Protein AF-A0A2Z4ILU8-F1 (afdb_monomer)

Radius of gyration: 15.34 Å; Cα contacts (8 Å, |Δi|>4): 99; chains: 1; bounding box: 44×33×40 Å

Secondary structure (DSSP, 8-state):
--HHHHHHHHHTT---HHHHHHHHHHHHHHHHH-HHHHHHHHH-S-HHHHHHHHHHHTTTSS------TTSHHHHHHHHHHHHHHHHHH-TT-HHHHHHHT-HHHHHHHHHHHHHHHTTS--

pLDDT: mean 91.91, std 12.81, range [37.94, 98.44]

Nearest PDB structures (foldseek):
  6fvq-assembly1_A  TM=2.871E-01  e=6.938E+00  endosymbiont of Tevnia jerichonana (vent Tica)

Organism: NCBI:txid1795355

Mean predicted aligned error: 4.8 Å

Sequence (122 aa):
MEIENIIYETTRGIHSVDDKLRIATIFIFCWKLNNKKFAELLYTANHTKFINNLNNEYSNYQVDFTIKLTDKNIKDCFYKTLEKIKHKYDKDGFYKALFEGDEFAVVIDQIVNYNIQTTGNL

Solvent-accessible surface area (backbone atoms only — not comparable to full-atom values): 7067 Å² total; per-residue (Å²): 132,56,73,65,56,47,41,53,66,39,36,63,86,54,85,54,64,66,64,43,48,22,56,47,48,46,55,51,48,26,62,71,71,37,69,68,54,30,16,44,71,72,66,51,92,51,59,70,60,49,38,53,52,51,38,60,76,43,57,94,45,103,64,73,47,78,69,64,66,85,42,64,69,57,32,52,26,51,52,50,30,49,52,56,46,41,68,68,77,34,73,86,38,54,40,58,35,42,57,73,61,35,67,66,39,48,51,52,53,48,58,68,55,49,72,68,65,72,75,80,77,130

Foldseek 3Di:
DDLVVLLCVLCVQPPDPVLSVLLVCQQVVQVVVALQSNLCCLDPPDNQVSQVVVCVVCVVDPDHNDHPCVDPSSVRSSVSSSVVCCVVPCVVVLSVCSNVVPPVSVVVRCVVCVVVVVVPPD

Structure (mmCIF, N/CA/C/O backbone):
data_AF-A0A2Z4ILU8-F1
#
_entry.id   AF-A0A2Z4ILU8-F1
#
loop_
_atom_site.group_PDB
_atom_site.id
_atom_site.type_symbol
_atom_site.label_atom_id
_atom_site.label_alt_id
_atom_site.label_comp_id
_atom_site.label_asym_id
_atom_site.label_entity_id
_atom_site.label_seq_id
_atom_site.pdbx_PDB_ins_code
_atom_site.Cartn_x
_atom_site.Cartn_y
_atom_site.Cartn_z
_atom_site.occupancy
_atom_site.B_iso_or_equiv
_atom_site.auth_seq_id
_atom_site.auth_comp_id
_atom_site.auth_asym_id
_atom_site.auth_atom_id
_atom_site.pdbx_PDB_model_num
ATOM 1 N N . MET A 1 1 ? -13.560 8.770 -8.789 1.00 71.50 1 MET A N 1
ATOM 2 C CA . MET A 1 1 ? -12.333 8.117 -9.295 1.00 71.50 1 MET A CA 1
ATOM 3 C C . MET A 1 1 ? -12.055 6.893 -8.462 1.00 71.50 1 MET A C 1
ATOM 5 O O . MET A 1 1 ? -11.615 7.059 -7.339 1.00 71.50 1 MET A O 1
ATOM 9 N N . GLU A 1 2 ? -12.355 5.715 -8.975 1.00 92.31 2 GLU A N 1
ATOM 10 C CA . GLU A 1 2 ? -12.116 4.452 -8.273 1.00 92.31 2 GLU A CA 1
ATOM 11 C C . GLU A 1 2 ? -10.617 4.215 -8.012 1.00 92.31 2 GLU A C 1
ATOM 13 O O . GLU A 1 2 ? -9.767 4.922 -8.569 1.00 92.31 2 GLU A O 1
ATOM 18 N N . ILE A 1 3 ? -10.278 3.268 -7.130 1.00 94.44 3 ILE A N 1
ATOM 19 C CA . ILE A 1 3 ? -8.872 2.987 -6.784 1.00 94.44 3 ILE A CA 1
ATOM 20 C C . ILE A 1 3 ? -8.110 2.494 -8.023 1.00 94.44 3 ILE A C 1
ATOM 22 O O . ILE A 1 3 ? -6.968 2.887 -8.248 1.00 94.44 3 ILE A O 1
ATOM 26 N N . GLU A 1 4 ? -8.789 1.741 -8.886 1.00 95.56 4 GLU A N 1
ATOM 27 C CA . GLU A 1 4 ? -8.300 1.209 -10.153 1.00 95.56 4 GLU A CA 1
ATOM 28 C C . GLU A 1 4 ? -7.903 2.338 -11.107 1.00 95.56 4 GLU A C 1
ATOM 30 O O . GLU A 1 4 ? -6.850 2.276 -11.740 1.00 95.56 4 GLU A O 1
ATOM 35 N N . ASN A 1 5 ? -8.693 3.415 -11.157 1.00 96.50 5 ASN A N 1
ATOM 36 C CA . ASN A 1 5 ? -8.377 4.580 -11.984 1.00 96.50 5 ASN A CA 1
ATOM 37 C C . ASN A 1 5 ? -7.131 5.307 -11.471 1.00 96.50 5 ASN A C 1
ATOM 39 O O . ASN A 1 5 ? -6.305 5.733 -12.276 1.00 96.50 5 ASN A O 1
ATOM 43 N N . ILE A 1 6 ? -6.962 5.415 -10.145 1.00 97.56 6 ILE A N 1
ATOM 44 C CA . ILE A 1 6 ? -5.733 5.978 -9.570 1.00 97.56 6 ILE A CA 1
ATOM 45 C C . ILE A 1 6 ? -4.537 5.142 -10.005 1.00 97.56 6 ILE A C 1
ATOM 47 O O . ILE A 1 6 ? -3.600 5.703 -10.566 1.00 97.56 6 ILE A O 1
ATOM 51 N N . ILE A 1 7 ? -4.597 3.826 -9.790 1.00 97.12 7 ILE A N 1
ATOM 52 C CA . ILE A 1 7 ? -3.525 2.884 -10.130 1.00 97.12 7 ILE A CA 1
ATOM 53 C C . ILE A 1 7 ? -3.177 2.977 -11.619 1.00 97.12 7 ILE A C 1
ATOM 55 O O . ILE A 1 7 ? -2.003 3.088 -11.976 1.00 97.12 7 ILE A O 1
ATOM 59 N N . TYR A 1 8 ? -4.178 2.967 -12.501 1.00 96.25 8 TYR A N 1
ATOM 60 C CA . TYR A 1 8 ? -3.968 3.066 -13.944 1.00 96.25 8 TYR A CA 1
ATOM 61 C C . TYR A 1 8 ? -3.228 4.357 -14.324 1.00 96.25 8 TYR A C 1
ATOM 63 O O . TYR A 1 8 ? -2.237 4.328 -15.058 1.00 96.25 8 TYR A O 1
ATOM 71 N N . GLU A 1 9 ? -3.667 5.498 -13.790 1.00 97.06 9 GLU A N 1
ATOM 72 C CA . GLU A 1 9 ? -3.038 6.788 -14.067 1.00 97.06 9 GLU A CA 1
ATOM 73 C C . GLU A 1 9 ? -1.602 6.872 -13.546 1.00 97.06 9 GLU A C 1
ATOM 75 O O . GLU A 1 9 ? -0.718 7.404 -14.224 1.00 97.06 9 GLU A O 1
ATOM 80 N N . THR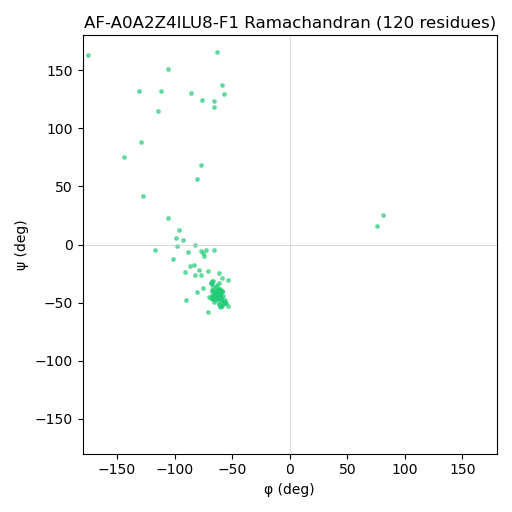 A 1 10 ? -1.358 6.402 -12.323 1.00 97.75 10 THR A N 1
ATOM 81 C CA . THR A 1 10 ? -0.062 6.555 -11.652 1.00 97.75 10 THR A CA 1
ATOM 82 C C . THR A 1 10 ? 0.981 5.563 -12.133 1.00 97.75 10 THR A C 1
ATOM 84 O O . THR A 1 10 ? 2.165 5.868 -12.039 1.00 97.75 10 THR A O 1
ATOM 87 N N . THR A 1 11 ? 0.567 4.434 -12.707 1.00 97.00 11 THR A N 1
ATOM 88 C CA . THR A 1 11 ? 1.470 3.406 -13.248 1.00 97.00 11 THR A CA 1
ATOM 89 C C . THR A 1 11 ? 1.682 3.508 -14.761 1.00 97.00 11 THR A C 1
ATOM 91 O O . THR A 1 11 ? 2.473 2.750 -15.325 1.00 97.00 11 THR A O 1
ATOM 94 N N . ARG A 1 12 ? 1.044 4.469 -15.448 1.00 94.94 12 ARG A N 1
ATOM 95 C CA . ARG A 1 12 ? 1.160 4.657 -16.910 1.00 94.94 12 ARG A CA 1
ATOM 96 C C . ARG A 1 12 ? 2.609 4.792 -17.403 1.00 94.94 12 ARG A C 1
ATOM 98 O O . ARG A 1 12 ? 2.893 4.376 -18.522 1.00 94.94 12 ARG A O 1
ATOM 105 N N . GLY A 1 13 ? 3.504 5.337 -16.575 1.00 92.06 13 GLY A N 1
ATOM 106 C CA . GLY A 1 13 ? 4.933 5.510 -16.876 1.00 92.06 13 GLY A CA 1
ATOM 107 C C . GLY A 1 13 ? 5.783 4.234 -16.798 1.00 92.06 13 GLY A C 1
ATOM 108 O O . GLY A 1 13 ? 6.951 4.257 -17.176 1.00 92.06 13 GLY A O 1
ATOM 109 N N . ILE A 1 14 ? 5.228 3.116 -16.331 1.00 96.19 14 ILE A N 1
ATOM 110 C CA . ILE A 1 14 ? 5.917 1.822 -16.303 1.00 96.19 14 ILE A CA 1
ATOM 111 C C . ILE A 1 14 ? 5.724 1.132 -17.662 1.00 96.19 14 ILE A C 1
ATOM 113 O O . ILE A 1 14 ? 4.606 1.035 -18.163 1.00 96.19 14 ILE A O 1
ATOM 117 N N . HIS A 1 15 ? 6.791 0.635 -18.288 1.00 92.75 15 HIS A N 1
ATOM 118 C CA . HIS A 1 15 ? 6.668 -0.093 -19.561 1.00 92.75 15 HIS A CA 1
ATOM 119 C C . HIS A 1 15 ? 6.247 -1.552 -19.364 1.00 92.75 15 HIS A C 1
ATOM 121 O O . HIS A 1 15 ? 5.400 -2.058 -20.095 1.00 92.75 15 HIS A O 1
ATOM 127 N N . SER A 1 16 ? 6.809 -2.198 -18.346 1.00 94.81 16 SER A N 1
ATOM 128 C CA . SER A 1 16 ? 6.518 -3.580 -17.974 1.00 94.81 16 SER A CA 1
ATOM 129 C C . SER A 1 16 ? 5.075 -3.739 -17.493 1.00 94.81 16 SER A C 1
ATOM 131 O O . SER A 1 16 ? 4.639 -3.068 -16.554 1.00 94.81 16 SER A O 1
ATOM 133 N N . VAL A 1 17 ? 4.327 -4.632 -18.142 1.00 94.38 17 VAL A N 1
ATOM 134 C CA . VAL A 1 17 ? 2.962 -4.984 -17.725 1.00 94.38 17 VAL A CA 1
ATOM 135 C C . VAL A 1 17 ? 2.992 -5.685 -16.370 1.00 94.38 17 VAL A C 1
ATOM 137 O O . VAL A 1 17 ? 2.191 -5.349 -15.504 1.00 94.38 17 VAL A O 1
ATOM 140 N N . ASP A 1 18 ? 3.959 -6.571 -16.142 1.00 93.75 18 ASP A N 1
ATOM 141 C CA . ASP A 1 18 ? 4.077 -7.313 -14.886 1.00 93.75 18 ASP A CA 1
ATOM 142 C C . ASP A 1 18 ? 4.293 -6.381 -13.693 1.00 93.75 18 ASP A C 1
ATOM 144 O O . ASP A 1 18 ? 3.654 -6.539 -12.655 1.00 93.75 18 ASP A O 1
ATOM 148 N N . ASP A 1 19 ? 5.144 -5.362 -13.842 1.00 95.19 19 ASP A N 1
ATOM 149 C CA . ASP A 1 19 ? 5.400 -4.405 -12.762 1.00 95.19 19 ASP A CA 1
ATOM 150 C C . ASP A 1 19 ? 4.161 -3.523 -12.486 1.00 95.19 19 ASP A C 1
ATOM 152 O O . ASP A 1 19 ? 3.880 -3.207 -11.328 1.00 95.19 19 ASP A O 1
ATOM 156 N N . LYS A 1 20 ? 3.355 -3.194 -13.512 1.00 95.56 20 LYS A N 1
ATOM 157 C CA . LYS A 1 20 ? 2.042 -2.541 -13.322 1.00 95.56 20 LYS A CA 1
ATOM 158 C C . LYS A 1 20 ? 1.072 -3.436 -12.563 1.00 95.56 20 LYS A C 1
ATOM 160 O O . LYS A 1 20 ? 0.432 -2.975 -11.619 1.00 95.56 20 LYS A O 1
ATOM 165 N N . LEU A 1 21 ? 0.965 -4.697 -12.980 1.00 94.88 21 LEU A N 1
ATOM 166 C CA . LEU A 1 21 ? 0.068 -5.671 -12.368 1.00 94.88 21 LEU A CA 1
ATOM 167 C C . LEU A 1 21 ? 0.444 -5.907 -10.908 1.00 94.88 21 LEU A C 1
ATOM 169 O O . LEU A 1 21 ? -0.439 -5.894 -10.067 1.00 94.88 21 LEU A O 1
ATOM 173 N N . ARG A 1 22 ? 1.732 -6.011 -10.570 1.00 95.31 22 ARG A N 1
ATOM 174 C CA . ARG A 1 22 ? 2.194 -6.163 -9.177 1.00 95.31 22 ARG A CA 1
ATOM 175 C C . ARG A 1 22 ? 1.785 -4.988 -8.288 1.00 95.31 22 ARG A C 1
ATOM 177 O O . ARG A 1 22 ? 1.284 -5.206 -7.186 1.00 95.31 22 ARG A O 1
ATOM 184 N N . ILE A 1 23 ? 1.933 -3.749 -8.775 1.00 96.94 23 ILE A N 1
ATOM 185 C CA . ILE A 1 23 ? 1.445 -2.561 -8.054 1.00 96.94 23 ILE A CA 1
ATOM 186 C C . ILE A 1 23 ? -0.082 -2.612 -7.915 1.00 96.94 23 ILE A C 1
ATOM 188 O O . ILE A 1 23 ? -0.603 -2.391 -6.826 1.00 96.94 23 ILE A O 1
ATOM 192 N N . ALA A 1 24 ? -0.815 -2.927 -8.982 1.00 96.56 24 ALA A N 1
ATOM 193 C CA . ALA A 1 24 ? -2.271 -3.020 -8.913 1.00 96.56 24 ALA A CA 1
ATOM 194 C C . ALA A 1 24 ? -2.732 -4.082 -7.904 1.00 96.56 24 ALA A C 1
ATOM 196 O O . ALA A 1 24 ? -3.573 -3.800 -7.050 1.00 96.56 24 ALA A O 1
ATOM 197 N N . THR A 1 25 ? -2.130 -5.270 -7.965 1.00 95.88 25 THR A N 1
ATOM 198 C CA . THR A 1 25 ? -2.428 -6.408 -7.100 1.00 95.88 25 THR A CA 1
ATOM 199 C C . THR A 1 25 ? -2.260 -6.037 -5.640 1.00 95.88 25 THR A C 1
ATOM 201 O O . THR A 1 25 ? -3.193 -6.263 -4.881 1.00 95.88 25 THR A O 1
ATOM 204 N N . ILE A 1 26 ? -1.143 -5.425 -5.225 1.00 97.19 26 ILE A N 1
ATOM 205 C CA . ILE A 1 26 ? -0.954 -5.120 -3.800 1.00 97.19 26 ILE A CA 1
ATOM 206 C C . ILE A 1 26 ? -1.982 -4.110 -3.277 1.00 97.19 26 ILE A C 1
ATOM 208 O O . ILE A 1 26 ? -2.559 -4.326 -2.213 1.00 97.19 26 ILE A O 1
ATOM 212 N N . PHE A 1 27 ? -2.269 -3.042 -4.030 1.00 97.69 27 PHE A N 1
ATOM 213 C CA . PHE A 1 27 ? -3.221 -2.020 -3.589 1.00 97.69 27 PHE A CA 1
ATOM 214 C C . PHE A 1 27 ? -4.643 -2.569 -3.525 1.00 97.69 27 PHE A C 1
ATOM 216 O O . PHE A 1 27 ? -5.327 -2.365 -2.525 1.00 97.69 27 PHE A O 1
ATOM 223 N N . ILE A 1 28 ? -5.078 -3.285 -4.564 1.00 96.19 28 ILE A N 1
ATOM 224 C CA . ILE A 1 28 ? -6.422 -3.868 -4.618 1.00 96.19 28 ILE A CA 1
ATOM 225 C C . ILE A 1 28 ? -6.562 -4.962 -3.561 1.00 96.19 28 ILE A C 1
ATOM 227 O O . ILE A 1 28 ? -7.562 -4.990 -2.850 1.00 96.19 28 ILE A O 1
ATOM 231 N N . PHE A 1 29 ? -5.561 -5.832 -3.417 1.00 95.56 29 PHE A N 1
ATOM 232 C CA . PHE A 1 29 ? -5.584 -6.913 -2.438 1.00 95.56 29 PHE A CA 1
ATOM 233 C C . PHE A 1 29 ? -5.704 -6.367 -1.019 1.00 95.56 29 PHE A C 1
ATOM 235 O O . PHE A 1 29 ? -6.643 -6.723 -0.314 1.00 95.56 29 PHE A O 1
ATOM 242 N N . CYS A 1 30 ? -4.821 -5.449 -0.612 1.00 96.44 30 CYS A N 1
ATOM 243 C CA . CYS A 1 30 ? -4.885 -4.862 0.724 1.00 96.44 30 CYS A CA 1
ATOM 244 C C . CYS A 1 30 ? -6.197 -4.100 0.952 1.00 96.44 30 CYS A C 1
ATOM 246 O O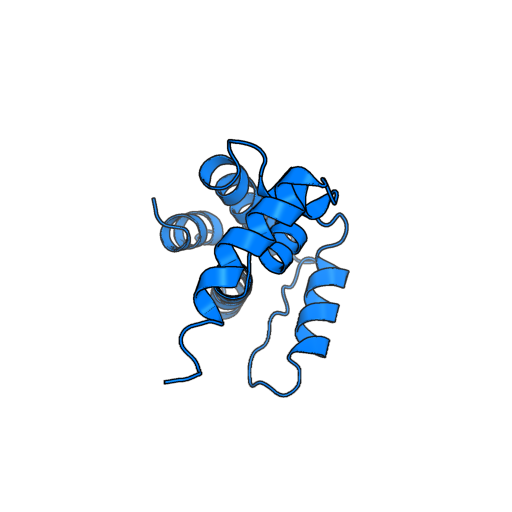 . CYS A 1 30 ? -6.782 -4.237 2.022 1.00 96.44 30 CYS A O 1
ATOM 248 N N . TRP A 1 31 ? -6.687 -3.363 -0.052 1.00 95.69 31 TRP A N 1
ATOM 249 C CA . TRP A 1 31 ? -7.960 -2.642 0.032 1.00 95.69 31 TRP A CA 1
ATOM 250 C C . TRP A 1 31 ? -9.167 -3.570 0.215 1.00 95.69 31 TRP A C 1
ATOM 252 O O . TRP A 1 31 ? -10.083 -3.246 0.965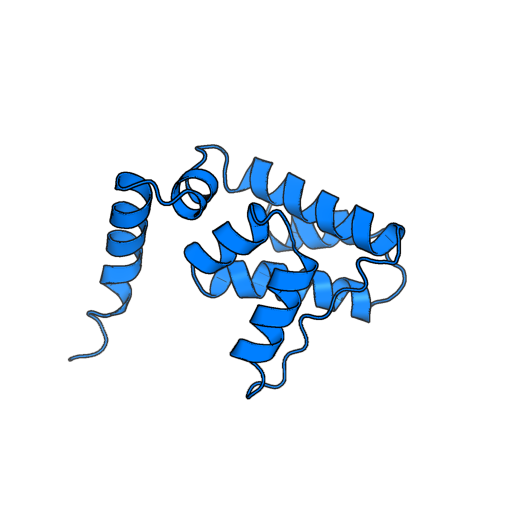 1.00 95.69 31 TRP A O 1
ATOM 262 N N . LYS A 1 32 ? -9.180 -4.727 -0.457 1.00 92.88 32 LYS A N 1
ATOM 263 C CA . LYS A 1 32 ? -10.274 -5.705 -0.363 1.00 92.88 32 LYS A CA 1
ATOM 264 C C . LYS A 1 32 ? -10.169 -6.627 0.846 1.00 92.88 32 LYS A C 1
ATOM 266 O O . LYS A 1 32 ? -11.191 -7.142 1.282 1.00 92.88 32 LYS A O 1
ATOM 271 N N . LEU A 1 33 ? -8.962 -6.859 1.357 1.00 91.00 33 LEU A N 1
ATOM 272 C CA . LEU A 1 33 ? -8.720 -7.821 2.425 1.00 91.00 33 LEU A CA 1
ATOM 273 C C . LEU A 1 33 ? -9.270 -7.335 3.771 1.00 91.00 33 LEU A C 1
ATOM 275 O O . LEU A 1 33 ? -10.064 -8.039 4.385 1.00 91.00 33 LEU A O 1
ATOM 279 N N . ASN A 1 34 ? -8.819 -6.171 4.247 1.00 92.44 34 ASN A N 1
ATOM 280 C CA . ASN A 1 34 ? -9.371 -5.474 5.414 1.00 92.44 34 ASN A CA 1
ATOM 281 C C . ASN A 1 34 ? -8.698 -4.105 5.607 1.00 92.44 34 ASN A C 1
ATOM 283 O O . ASN A 1 34 ? -7.592 -3.854 5.117 1.00 92.44 34 ASN A O 1
ATOM 287 N N . ASN A 1 35 ? -9.336 -3.243 6.403 1.00 95.00 35 ASN A N 1
ATOM 288 C CA . ASN A 1 35 ? -8.840 -1.892 6.662 1.00 95.00 35 ASN A CA 1
ATOM 289 C C . ASN A 1 35 ? -7.470 -1.876 7.346 1.00 95.00 35 ASN A C 1
ATOM 291 O O . ASN A 1 35 ? -6.680 -0.982 7.066 1.00 95.00 35 ASN A O 1
ATOM 295 N N . LYS A 1 36 ? -7.154 -2.856 8.206 1.00 95.12 36 LYS A N 1
ATOM 296 C CA . LYS A 1 36 ? -5.859 -2.911 8.908 1.00 95.12 36 LYS A CA 1
ATOM 297 C C . LYS A 1 36 ? -4.698 -3.126 7.941 1.00 95.12 36 LYS A C 1
ATOM 299 O O . LYS A 1 36 ? -3.706 -2.407 8.003 1.00 95.12 36 LYS A O 1
ATOM 304 N N . LYS A 1 37 ? -4.828 -4.076 7.013 1.00 95.88 37 LYS A N 1
ATOM 305 C CA . LYS A 1 37 ? -3.815 -4.349 5.983 1.00 95.88 37 LYS A CA 1
ATOM 306 C C . LYS A 1 37 ? -3.690 -3.193 5.004 1.00 95.88 37 LYS A C 1
ATOM 308 O O . LYS A 1 37 ? -2.583 -2.876 4.575 1.00 95.88 37 LYS A O 1
ATOM 313 N N . PHE A 1 38 ? -4.801 -2.539 4.679 1.00 97.69 38 PHE A N 1
ATOM 314 C CA . PHE A 1 38 ? -4.761 -1.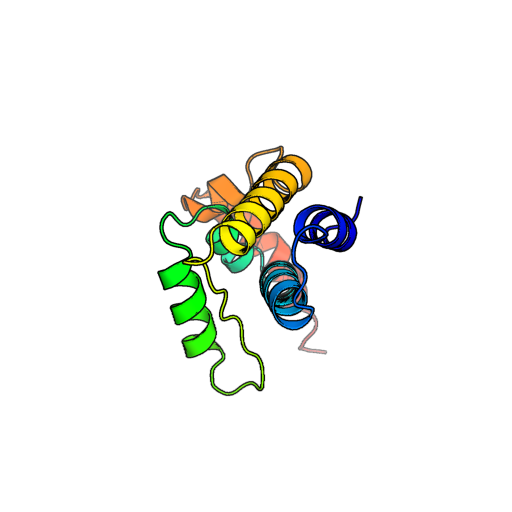337 3.859 1.00 97.69 38 PHE A CA 1
ATOM 315 C C . PHE A 1 38 ? -4.074 -0.169 4.578 1.00 97.69 38 PHE A C 1
ATOM 317 O O . PHE A 1 38 ? -3.185 0.450 4.004 1.00 97.69 38 PHE A O 1
ATOM 324 N N . ALA A 1 39 ? -4.395 0.078 5.849 1.00 97.94 39 ALA A N 1
ATOM 325 C CA . ALA A 1 39 ? -3.738 1.085 6.678 1.00 97.94 39 ALA A CA 1
ATOM 326 C C . ALA A 1 39 ? -2.221 0.844 6.787 1.00 97.94 39 ALA A C 1
ATOM 328 O O . ALA A 1 39 ? -1.432 1.769 6.594 1.00 97.94 39 ALA A O 1
ATOM 329 N N . GLU A 1 40 ? -1.807 -0.408 7.010 1.00 98.12 40 GLU A N 1
ATOM 330 C CA . GLU A 1 40 ? -0.395 -0.801 7.047 1.00 98.12 40 GLU A CA 1
ATOM 331 C C . GLU A 1 40 ? 0.317 -0.523 5.714 1.00 98.12 40 GLU A C 1
ATOM 333 O O . GLU A 1 40 ? 1.399 0.067 5.720 1.00 98.12 40 GLU A O 1
ATOM 338 N N . LEU A 1 41 ? -0.305 -0.860 4.574 1.00 98.31 41 LEU A N 1
ATOM 339 C CA . LEU A 1 41 ? 0.219 -0.524 3.246 1.00 98.31 41 LEU A CA 1
ATOM 340 C C . LEU A 1 41 ? 0.390 0.990 3.063 1.00 98.31 41 LEU A C 1
ATOM 342 O O . LEU A 1 41 ? 1.358 1.408 2.441 1.00 98.31 41 LEU A O 1
ATOM 346 N N . LEU A 1 42 ? -0.540 1.813 3.551 1.00 98.25 42 LEU A N 1
ATOM 347 C CA . LEU A 1 42 ? -0.482 3.263 3.345 1.00 98.25 42 LEU A CA 1
ATOM 348 C C . LEU A 1 42 ? 0.572 3.945 4.229 1.00 98.25 42 LEU A C 1
ATOM 350 O O . LEU A 1 42 ? 1.212 4.902 3.783 1.00 98.25 42 LEU A O 1
ATOM 354 N N . TYR A 1 43 ? 0.748 3.493 5.471 1.00 98.38 43 TYR A N 1
ATOM 355 C CA . TYR A 1 43 ? 1.482 4.254 6.489 1.00 98.38 43 TYR A CA 1
ATOM 356 C C . TYR A 1 43 ? 2.761 3.599 7.010 1.00 98.38 43 TYR A C 1
ATOM 358 O O . TYR A 1 43 ? 3.515 4.249 7.738 1.00 98.38 43 TYR A O 1
ATOM 366 N N . THR A 1 44 ? 3.082 2.368 6.603 1.00 98.00 44 THR A N 1
ATOM 367 C CA . THR A 1 44 ? 4.351 1.747 6.996 1.00 98.00 44 THR A CA 1
ATOM 368 C C . THR A 1 44 ? 5.563 2.562 6.537 1.00 98.00 44 THR A C 1
ATOM 370 O O . THR A 1 44 ? 5.666 3.013 5.395 1.00 98.00 44 THR A O 1
ATOM 373 N N . ALA A 1 45 ? 6.559 2.699 7.413 1.00 96.81 45 ALA A N 1
ATOM 374 C CA . ALA A 1 45 ? 7.833 3.311 7.044 1.00 96.81 45 ALA A CA 1
ATOM 375 C C . ALA A 1 45 ? 8.657 2.409 6.103 1.00 96.81 45 ALA A C 1
ATOM 377 O O . ALA A 1 45 ? 9.513 2.895 5.364 1.00 96.81 45 ALA A O 1
ATOM 378 N N . ASN A 1 46 ? 8.409 1.092 6.111 1.00 97.25 46 ASN A N 1
ATOM 379 C CA . ASN A 1 46 ? 9.196 0.117 5.359 1.00 97.25 46 ASN A CA 1
ATOM 380 C C . ASN A 1 46 ? 8.305 -0.801 4.513 1.00 97.25 46 ASN A C 1
ATOM 382 O O . ASN A 1 46 ? 7.937 -1.907 4.915 1.00 97.25 46 ASN A O 1
ATOM 386 N N . HIS A 1 47 ? 8.024 -0.341 3.296 1.00 97.88 47 HIS A N 1
ATOM 387 C CA . HIS A 1 47 ? 7.189 -1.054 2.333 1.00 97.88 47 HIS A CA 1
ATOM 388 C C . HIS A 1 47 ? 7.844 -2.341 1.822 1.00 97.88 47 HIS A C 1
ATOM 390 O O . HIS A 1 47 ? 7.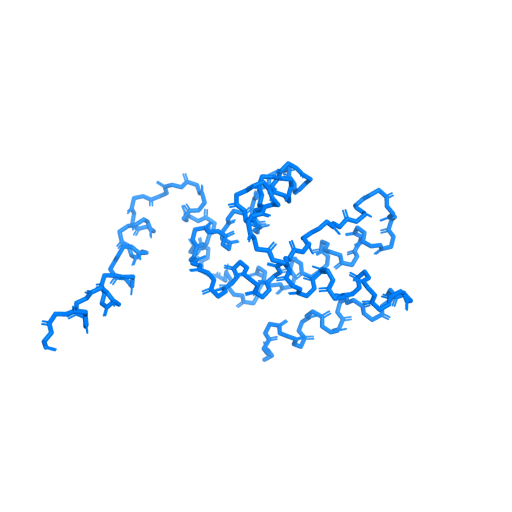147 -3.318 1.582 1.00 97.88 47 HIS A O 1
ATOM 396 N N . THR A 1 48 ? 9.176 -2.397 1.726 1.00 97.19 48 THR A N 1
ATOM 397 C CA . THR A 1 48 ? 9.888 -3.634 1.368 1.00 97.19 48 THR A CA 1
ATOM 398 C C . THR A 1 48 ? 9.632 -4.728 2.401 1.00 97.19 48 THR A C 1
ATOM 400 O O . THR A 1 48 ? 9.307 -5.858 2.044 1.00 97.19 48 THR A O 1
ATOM 403 N N . LYS A 1 49 ? 9.731 -4.392 3.695 1.00 97.69 49 LYS A N 1
ATOM 404 C CA . LYS A 1 49 ? 9.429 -5.334 4.780 1.00 97.69 49 LYS A CA 1
ATOM 405 C C . LYS A 1 49 ? 7.958 -5.749 4.760 1.00 97.69 49 LYS A C 1
ATOM 407 O O . LYS A 1 49 ? 7.679 -6.935 4.889 1.00 97.69 49 LYS A O 1
ATOM 412 N N . PHE A 1 50 ? 7.045 -4.799 4.565 1.00 97.75 50 PHE A N 1
ATOM 413 C CA . PHE A 1 50 ? 5.613 -5.080 4.439 1.00 97.75 50 PHE A CA 1
ATOM 414 C C . PHE A 1 50 ? 5.315 -6.073 3.306 1.00 97.75 50 PHE A C 1
ATOM 416 O O . PHE A 1 50 ? 4.676 -7.092 3.543 1.00 97.75 50 PHE A O 1
ATOM 423 N N . ILE A 1 51 ? 5.845 -5.827 2.104 1.00 97.25 51 ILE A N 1
ATOM 424 C CA . ILE A 1 51 ? 5.666 -6.698 0.932 1.00 97.25 51 ILE A CA 1
ATOM 425 C C . ILE A 1 51 ? 6.201 -8.107 1.206 1.00 97.25 51 ILE A C 1
ATOM 427 O O . ILE A 1 51 ? 5.527 -9.092 0.915 1.00 97.25 51 ILE A O 1
ATOM 431 N N . ASN A 1 52 ? 7.392 -8.213 1.801 1.00 96.81 52 ASN A N 1
ATOM 432 C CA . ASN A 1 52 ? 7.977 -9.509 2.144 1.00 96.81 52 ASN A CA 1
ATOM 433 C C . ASN A 1 52 ? 7.119 -10.267 3.165 1.00 96.81 52 ASN A C 1
ATOM 435 O O . ASN A 1 52 ? 6.889 -11.463 3.006 1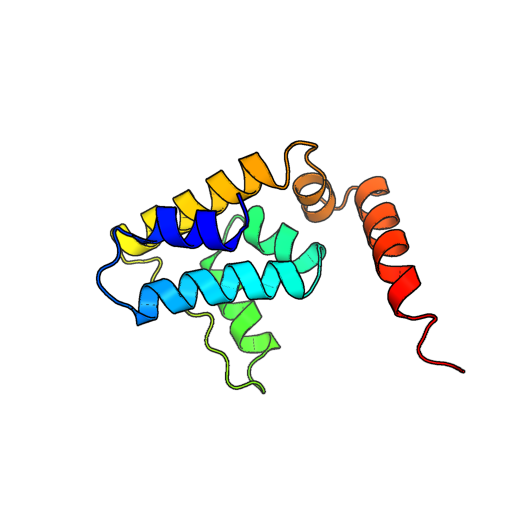.00 96.81 52 ASN A O 1
ATOM 439 N N . ASN A 1 53 ? 6.616 -9.575 4.190 1.00 96.94 53 ASN A N 1
ATOM 440 C CA . ASN A 1 53 ? 5.706 -10.168 5.165 1.00 96.94 53 ASN A CA 1
ATOM 441 C C . ASN A 1 53 ? 4.409 -10.646 4.502 1.00 96.94 53 ASN A C 1
ATOM 443 O O . ASN A 1 53 ? 3.958 -11.746 4.803 1.00 96.94 53 ASN A O 1
ATOM 447 N N . LEU A 1 54 ? 3.851 -9.859 3.578 1.00 95.88 54 LEU A N 1
ATOM 448 C CA . LEU A 1 54 ? 2.638 -10.210 2.844 1.00 95.88 54 LEU A CA 1
ATOM 449 C C . LEU A 1 54 ? 2.851 -11.460 1.975 1.00 95.88 54 LEU A C 1
ATOM 451 O O . LEU A 1 54 ? 2.058 -12.392 2.039 1.00 95.88 54 LEU A O 1
ATOM 455 N N . ASN A 1 55 ? 3.958 -11.534 1.231 1.00 95.62 55 ASN A N 1
ATOM 456 C CA . ASN A 1 55 ? 4.320 -12.735 0.468 1.00 95.62 55 ASN A CA 1
ATOM 457 C C . ASN A 1 55 ? 4.472 -13.973 1.366 1.00 95.62 55 ASN A C 1
ATOM 459 O O . ASN A 1 55 ? 4.040 -15.057 0.991 1.00 95.62 55 ASN A O 1
ATOM 463 N N . ASN A 1 56 ? 5.059 -13.825 2.557 1.00 96.06 56 ASN A N 1
ATOM 464 C CA . ASN A 1 56 ? 5.212 -14.938 3.495 1.00 96.06 56 ASN A CA 1
ATOM 465 C C . ASN A 1 56 ? 3.858 -15.399 4.059 1.00 96.06 56 ASN A C 1
ATOM 467 O O . ASN A 1 56 ? 3.578 -16.598 4.076 1.00 96.06 56 ASN A O 1
ATOM 471 N N . GLU A 1 57 ? 3.017 -14.454 4.488 1.00 95.50 57 GLU A N 1
ATOM 472 C CA . GLU A 1 57 ? 1.681 -14.713 5.044 1.00 95.50 57 GLU A CA 1
ATOM 473 C C . GLU A 1 57 ? 0.771 -15.422 4.033 1.00 95.50 57 GLU A C 1
ATOM 475 O O . GLU A 1 57 ? 0.044 -16.346 4.394 1.00 95.50 57 GLU A O 1
ATOM 480 N N . TYR A 1 58 ? 0.865 -15.046 2.756 1.00 93.88 58 TYR A N 1
ATOM 481 C CA . TYR A 1 58 ? 0.048 -15.599 1.674 1.00 93.88 58 TYR A CA 1
ATOM 482 C C . TYR A 1 58 ? 0.824 -16.555 0.754 1.00 93.88 58 TYR A C 1
ATOM 484 O O . TYR A 1 58 ? 0.403 -16.804 -0.372 1.00 93.88 58 TYR A O 1
ATOM 492 N N . SER A 1 59 ? 1.917 -17.149 1.238 1.00 93.44 59 SER A N 1
ATOM 493 C CA . SER A 1 59 ? 2.790 -18.044 0.455 1.00 93.44 59 SER A CA 1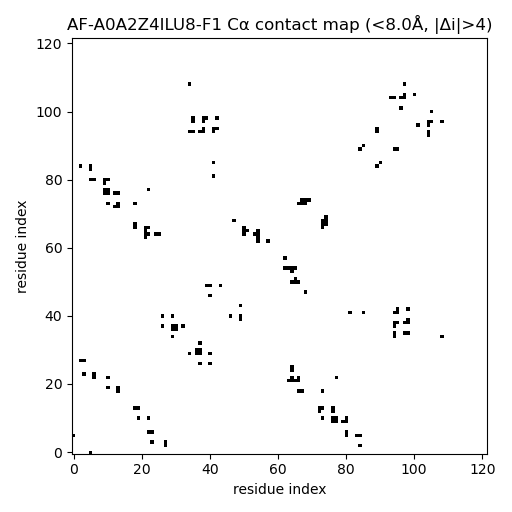
ATOM 494 C C . SER A 1 59 ? 2.100 -19.311 -0.065 1.00 93.44 59 SER A C 1
ATOM 496 O O . SER A 1 59 ? 2.510 -19.871 -1.079 1.00 93.44 59 SER A O 1
ATOM 498 N N . ASN A 1 60 ? 1.024 -19.745 0.597 1.00 94.81 60 ASN A N 1
ATOM 499 C CA . ASN A 1 60 ? 0.208 -20.883 0.165 1.00 94.81 60 ASN A CA 1
ATOM 500 C C . ASN A 1 60 ? -0.734 -20.549 -1.009 1.00 94.81 60 ASN A C 1
ATOM 502 O O . ASN A 1 60 ? -1.406 -21.441 -1.526 1.00 94.81 60 ASN A O 1
ATOM 506 N N . TYR A 1 61 ? -0.808 -19.282 -1.424 1.00 90.81 61 TYR A N 1
ATOM 507 C CA . TYR A 1 61 ? -1.630 -18.822 -2.539 1.00 90.81 61 TYR A CA 1
ATOM 508 C C . TYR A 1 61 ? -0.753 -18.507 -3.755 1.00 90.81 61 TYR A C 1
ATOM 510 O O . TYR A 1 61 ? 0.401 -18.107 -3.630 1.00 90.81 61 TYR A O 1
ATOM 518 N N . GLN A 1 62 ? -1.307 -18.651 -4.961 1.00 87.69 62 GLN A N 1
ATOM 519 C CA . GLN A 1 62 ? -0.606 -18.337 -6.213 1.00 87.69 62 GLN A CA 1
ATOM 520 C C . GLN A 1 62 ? -0.617 -16.827 -6.508 1.00 87.69 62 GLN A C 1
ATOM 522 O O . GLN A 1 62 ? -1.109 -16.388 -7.546 1.00 87.69 62 GLN A O 1
ATOM 527 N N . VAL A 1 63 ? -0.115 -16.018 -5.573 1.00 86.19 63 VAL A N 1
ATOM 528 C CA . VAL A 1 63 ? -0.045 -14.557 -5.704 1.00 86.19 63 VAL A CA 1
ATOM 529 C C . VAL A 1 63 ? 1.359 -14.074 -5.354 1.00 86.19 63 VAL A C 1
ATOM 531 O O . VAL A 1 63 ? 1.914 -14.463 -4.333 1.00 86.19 63 VAL A O 1
ATOM 534 N N . ASP A 1 64 ? 1.921 -13.211 -6.204 1.00 90.25 64 ASP A N 1
ATOM 535 C CA . ASP A 1 64 ? 3.216 -12.557 -5.991 1.00 90.25 64 ASP A CA 1
ATOM 536 C C . ASP A 1 64 ? 3.018 -11.043 -5.823 1.00 90.25 64 ASP A C 1
ATOM 538 O O . ASP A 1 64 ? 2.620 -10.345 -6.760 1.00 90.25 64 ASP A O 1
ATOM 542 N N . PHE A 1 65 ? 3.323 -10.531 -4.629 1.00 93.69 65 PHE A N 1
ATOM 543 C CA . PHE A 1 65 ? 3.244 -9.105 -4.295 1.00 93.69 65 PHE A CA 1
ATOM 544 C C . PHE A 1 65 ? 4.568 -8.358 -4.505 1.00 93.69 65 PHE A C 1
ATOM 546 O O . PHE A 1 65 ? 4.673 -7.177 -4.174 1.00 93.69 65 PHE A O 1
ATOM 553 N N . THR A 1 66 ? 5.607 -9.018 -5.021 1.00 94.56 66 THR A N 1
ATOM 554 C CA . THR A 1 66 ? 6.963 -8.462 -5.088 1.00 94.56 66 THR A CA 1
ATOM 555 C C . THR A 1 66 ? 7.045 -7.260 -6.024 1.00 94.56 66 THR A C 1
ATOM 557 O O . THR A 1 66 ? 6.884 -7.386 -7.239 1.00 94.56 66 THR A O 1
ATOM 560 N N . ILE A 1 67 ? 7.409 -6.099 -5.476 1.00 95.00 67 ILE A N 1
ATOM 561 C CA . ILE A 1 67 ? 7.638 -4.859 -6.228 1.00 95.00 67 ILE A CA 1
ATOM 562 C C . ILE A 1 67 ? 9.125 -4.506 -6.186 1.00 95.00 67 ILE A C 1
ATOM 564 O O . ILE A 1 67 ? 9.747 -4.474 -5.124 1.00 95.00 67 ILE A O 1
ATOM 568 N N . LYS A 1 68 ? 9.698 -4.184 -7.349 1.00 94.44 68 LYS A N 1
ATOM 569 C CA . LYS A 1 68 ? 11.105 -3.781 -7.494 1.00 94.44 68 LYS A CA 1
ATOM 570 C C . LYS A 1 68 ? 11.314 -2.328 -7.053 1.00 94.44 68 LYS A C 1
ATOM 572 O O . LYS A 1 68 ? 11.615 -1.463 -7.867 1.00 94.44 68 LYS A O 1
ATOM 577 N N . LEU A 1 69 ? 11.178 -2.047 -5.757 1.00 95.62 69 LEU A N 1
ATOM 578 C CA . LEU A 1 69 ? 11.345 -0.695 -5.194 1.00 95.62 69 LEU A CA 1
ATOM 579 C C . LEU A 1 69 ? 12.781 -0.136 -5.301 1.00 95.62 69 LEU A C 1
ATOM 581 O O . LEU A 1 69 ? 13.022 1.014 -4.938 1.00 95.62 69 LEU A O 1
ATOM 585 N N . THR A 1 70 ? 13.739 -0.932 -5.780 1.00 96.19 70 THR A N 1
ATOM 586 C CA . THR A 1 70 ? 15.088 -0.482 -6.154 1.00 96.19 70 THR A CA 1
ATOM 587 C C . THR A 1 70 ? 15.119 0.233 -7.506 1.00 96.19 70 THR A C 1
ATOM 589 O O . THR A 1 70 ? 15.985 1.080 -7.719 1.00 96.19 70 THR A O 1
ATOM 592 N N . ASP A 1 71 ? 14.177 -0.066 -8.406 1.00 97.00 71 ASP A N 1
ATOM 593 C CA . ASP A 1 71 ? 13.998 0.664 -9.658 1.00 97.00 71 ASP A CA 1
ATOM 594 C C . ASP A 1 71 ? 13.312 2.003 -9.372 1.00 97.00 71 ASP A C 1
ATOM 596 O O . ASP A 1 71 ? 12.227 2.056 -8.788 1.00 97.00 71 ASP A O 1
ATOM 600 N N . LYS A 1 72 ? 13.949 3.101 -9.791 1.00 96.81 72 LYS A N 1
ATOM 601 C CA . LYS A 1 72 ? 13.465 4.457 -9.519 1.00 96.81 72 LYS A CA 1
ATOM 602 C C . LYS A 1 72 ? 12.078 4.718 -10.114 1.00 96.81 72 LYS A C 1
ATOM 604 O O . LYS A 1 72 ? 11.239 5.292 -9.432 1.00 96.81 72 LYS A O 1
ATOM 609 N N . ASN A 1 73 ? 11.819 4.291 -11.349 1.00 96.88 73 ASN A N 1
ATOM 610 C CA . ASN A 1 73 ? 10.539 4.541 -12.014 1.00 96.88 73 ASN A CA 1
ATOM 611 C C . ASN A 1 73 ? 9.404 3.765 -11.331 1.00 96.88 73 ASN A C 1
ATOM 613 O O . ASN A 1 73 ? 8.340 4.322 -11.061 1.00 96.88 73 ASN A O 1
ATOM 617 N N . ILE A 1 74 ? 9.648 2.494 -10.997 1.00 97.56 74 ILE A N 1
ATOM 618 C CA . ILE A 1 74 ? 8.678 1.657 -10.276 1.00 97.56 74 ILE A CA 1
ATOM 619 C C . ILE A 1 74 ? 8.412 2.238 -8.886 1.00 97.56 74 ILE A C 1
ATOM 621 O O . ILE A 1 74 ? 7.254 2.382 -8.492 1.00 97.56 74 ILE A O 1
ATOM 625 N N . LYS A 1 75 ? 9.470 2.623 -8.164 1.00 97.88 75 LYS A N 1
ATOM 626 C CA . LYS A 1 75 ? 9.381 3.256 -6.847 1.00 97.88 75 LYS A CA 1
ATOM 627 C C . LYS A 1 75 ? 8.564 4.549 -6.892 1.00 97.88 75 LYS A C 1
ATOM 629 O O . LYS A 1 75 ? 7.637 4.709 -6.100 1.00 97.88 75 LYS A O 1
ATOM 634 N N . ASP A 1 76 ? 8.868 5.445 -7.827 1.00 98.06 76 ASP A N 1
ATOM 635 C CA . ASP A 1 76 ? 8.177 6.728 -7.970 1.00 98.06 76 ASP A CA 1
ATOM 636 C C . ASP A 1 76 ? 6.692 6.516 -8.307 1.00 98.06 76 ASP A C 1
ATOM 638 O O . ASP A 1 76 ? 5.818 7.141 -7.704 1.00 98.06 76 ASP A O 1
ATOM 642 N N . CYS A 1 77 ? 6.378 5.581 -9.211 1.00 98.12 77 CYS A N 1
ATOM 643 C CA . CYS A 1 77 ? 4.996 5.222 -9.536 1.00 98.12 77 CYS A CA 1
ATOM 644 C C . CYS A 1 77 ? 4.258 4.607 -8.337 1.00 98.12 77 CYS A C 1
ATOM 646 O O . CYS A 1 77 ? 3.104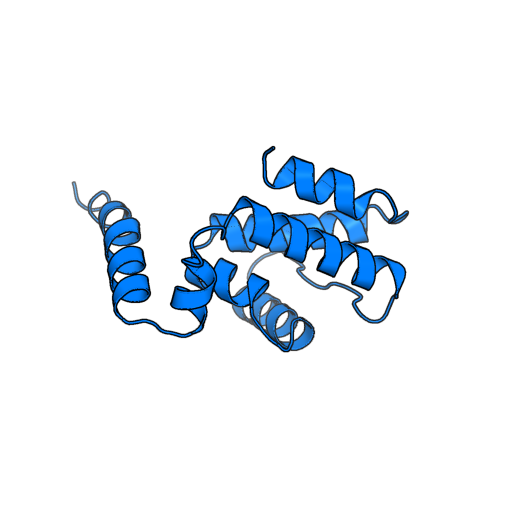 4.962 -8.085 1.00 98.12 77 CYS A O 1
ATOM 648 N N . PHE A 1 78 ? 4.906 3.724 -7.572 1.00 98.44 78 PHE A N 1
ATOM 649 C CA . PHE A 1 78 ? 4.337 3.123 -6.365 1.00 98.44 78 PHE A CA 1
ATOM 650 C C . PHE A 1 78 ? 3.963 4.194 -5.334 1.00 98.44 78 PHE A C 1
ATOM 652 O O . PHE A 1 78 ? 2.802 4.279 -4.933 1.00 98.44 78 PHE A O 1
ATOM 659 N N . TYR A 1 79 ? 4.898 5.077 -4.971 1.00 98.31 79 TYR A N 1
ATOM 660 C CA . TYR A 1 79 ? 4.624 6.127 -3.986 1.00 98.31 79 TYR A CA 1
ATOM 661 C C . TYR A 1 79 ? 3.645 7.183 -4.505 1.00 98.31 79 TYR A C 1
ATOM 663 O O . TYR A 1 79 ? 2.804 7.660 -3.751 1.00 98.31 79 TYR A O 1
ATOM 671 N N . LYS A 1 80 ? 3.655 7.497 -5.804 1.00 98.25 80 LYS A N 1
ATOM 672 C CA . LYS A 1 80 ? 2.632 8.366 -6.402 1.00 98.25 80 LYS A CA 1
ATOM 673 C C . LYS A 1 80 ? 1.228 7.758 -6.306 1.00 98.25 80 LYS A C 1
ATOM 675 O O . LYS A 1 80 ? 0.264 8.484 -6.066 1.00 98.25 80 LYS A O 1
ATOM 680 N N . THR A 1 81 ? 1.113 6.442 -6.502 1.00 98.19 81 THR A N 1
ATOM 681 C CA . THR A 1 81 ? -0.141 5.688 -6.318 1.00 98.19 81 THR A CA 1
ATOM 682 C C . THR A 1 81 ? -0.607 5.794 -4.872 1.00 98.19 81 THR A C 1
ATOM 684 O O . THR A 1 81 ? -1.736 6.210 -4.619 1.00 98.19 81 THR A O 1
ATOM 687 N N . LEU A 1 82 ? 0.299 5.508 -3.937 1.00 98.31 82 LEU A N 1
ATOM 688 C CA . LEU A 1 82 ? 0.064 5.555 -2.499 1.00 98.31 82 LEU A CA 1
ATOM 689 C C . LEU A 1 82 ? -0.447 6.925 -2.033 1.00 98.31 82 LEU A C 1
ATOM 691 O O . LEU A 1 82 ? -1.486 7.008 -1.383 1.00 98.31 82 LEU A O 1
ATOM 695 N N . GLU A 1 83 ? 0.227 8.006 -2.423 1.00 98.00 83 GLU A N 1
ATOM 696 C CA . GLU A 1 83 ? -0.141 9.365 -2.013 1.00 98.00 83 GLU A CA 1
ATOM 697 C C . GLU A 1 83 ? -1.483 9.816 -2.607 1.00 98.00 83 GLU A C 1
ATOM 699 O O . GLU A 1 83 ? -2.314 10.398 -1.905 1.00 98.00 83 GLU A O 1
ATOM 704 N N . LYS A 1 84 ? -1.769 9.487 -3.877 1.00 97.94 84 LYS A N 1
ATOM 705 C CA . LYS A 1 84 ? -3.096 9.757 -4.459 1.00 97.94 84 LYS A CA 1
ATOM 706 C C . LYS A 1 84 ? -4.204 8.968 -3.758 1.00 97.94 84 LYS A C 1
ATOM 708 O O . LYS A 1 84 ? -5.312 9.487 -3.612 1.00 97.94 84 LYS A O 1
ATOM 713 N N . ILE A 1 85 ? -3.923 7.730 -3.351 1.00 97.81 85 ILE A N 1
ATOM 714 C CA . ILE A 1 85 ? -4.872 6.896 -2.613 1.00 97.81 85 ILE A CA 1
ATOM 715 C C . ILE A 1 85 ? -5.146 7.502 -1.240 1.00 97.81 85 ILE A C 1
ATOM 717 O O . ILE A 1 85 ? -6.315 7.726 -0.944 1.00 97.81 85 ILE A O 1
ATOM 721 N N . LYS A 1 86 ? -4.120 7.870 -0.460 1.00 97.69 86 LYS A N 1
ATOM 722 C CA . LYS A 1 86 ? -4.299 8.573 0.826 1.00 97.69 86 LYS A CA 1
ATOM 723 C C . LYS A 1 86 ? -5.153 9.825 0.675 1.00 97.69 86 LYS A C 1
ATOM 725 O O . LYS A 1 86 ? -6.181 9.958 1.327 1.00 97.69 86 LYS A O 1
ATOM 730 N N . HIS A 1 87 ? -4.793 10.704 -0.261 1.00 96.50 87 HIS A N 1
ATOM 731 C CA . HIS A 1 87 ? -5.519 11.955 -0.484 1.00 96.50 87 HIS A CA 1
ATOM 732 C C . HIS A 1 87 ? -7.001 11.739 -0.836 1.00 96.50 87 HIS A C 1
ATOM 734 O O . HIS A 1 87 ? -7.843 12.605 -0.594 1.00 96.50 87 HIS A O 1
ATOM 740 N N . LYS A 1 88 ? -7.348 10.608 -1.456 1.00 96.25 88 LYS A N 1
ATOM 741 C CA . LYS A 1 88 ? -8.732 10.309 -1.819 1.00 96.25 88 LYS A CA 1
ATOM 742 C C . LYS A 1 88 ? -9.483 9.557 -0.717 1.00 96.25 88 LYS A C 1
ATOM 744 O O . LYS A 1 88 ? -10.632 9.911 -0.460 1.00 96.25 88 LYS A O 1
ATOM 749 N N . TYR A 1 89 ? -8.877 8.509 -0.169 1.00 95.31 89 TYR A N 1
ATOM 750 C CA . TYR A 1 89 ? -9.529 7.504 0.672 1.00 95.31 89 TYR A CA 1
ATOM 751 C C . TYR A 1 89 ? -9.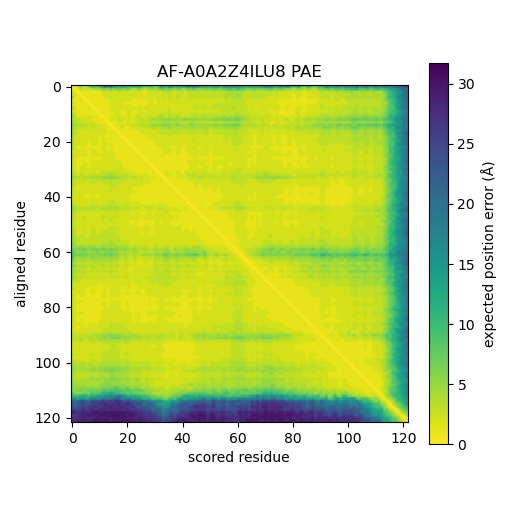282 7.692 2.165 1.00 95.31 89 TYR A C 1
ATOM 753 O O . TYR A 1 89 ? -9.980 7.063 2.944 1.00 95.31 89 TYR A O 1
ATOM 761 N N . ASP A 1 90 ? -8.342 8.549 2.557 1.00 96.19 90 ASP A N 1
ATOM 762 C CA . ASP A 1 90 ? -8.007 8.800 3.958 1.00 96.19 90 ASP A CA 1
ATOM 763 C C . ASP A 1 90 ? -8.033 10.296 4.296 1.00 96.19 90 ASP A C 1
ATOM 765 O O . ASP A 1 90 ? -7.143 10.842 4.944 1.00 96.19 90 ASP A O 1
ATOM 769 N N . LYS A 1 91 ? -9.044 11.003 3.778 1.00 93.12 91 LYS A N 1
ATOM 770 C CA . LYS A 1 91 ? -9.182 12.458 3.964 1.00 93.12 91 LYS A CA 1
ATOM 771 C C . LYS A 1 91 ? -9.459 12.856 5.410 1.00 93.12 91 LYS A C 1
ATOM 773 O O . LYS A 1 91 ? -9.091 13.954 5.811 1.00 93.12 91 LYS A O 1
ATOM 778 N N . ASP A 1 92 ? -10.150 11.996 6.143 1.00 94.00 92 ASP A N 1
ATOM 779 C CA . ASP A 1 92 ? -10.475 12.145 7.561 1.00 94.00 92 ASP A CA 1
ATOM 780 C C . ASP A 1 92 ? -9.386 11.569 8.480 1.00 94.00 92 ASP A C 1
ATOM 782 O O . ASP A 1 92 ? -9.440 11.774 9.689 1.00 94.00 92 ASP A O 1
ATOM 786 N N . GLY A 1 93 ? -8.377 10.897 7.914 1.00 96.38 93 GLY A N 1
ATOM 787 C CA . GLY A 1 93 ? -7.278 10.288 8.655 1.00 96.38 93 GLY A CA 1
ATOM 788 C C . GLY A 1 93 ? -7.652 8.988 9.366 1.00 96.38 93 GLY A C 1
ATOM 789 O O . GLY A 1 93 ? -6.904 8.560 10.244 1.00 96.38 93 GLY A O 1
ATOM 790 N N . PHE A 1 94 ? -8.777 8.356 9.016 1.00 96.94 94 PHE A N 1
ATOM 791 C CA . PHE A 1 94 ? -9.201 7.086 9.601 1.00 96.94 94 PHE A CA 1
ATOM 792 C C . PHE A 1 94 ? -8.138 5.981 9.488 1.00 96.94 94 PHE A C 1
ATOM 794 O O . PHE A 1 94 ? -7.792 5.358 10.490 1.00 96.94 94 PHE A O 1
ATOM 801 N N . TYR A 1 95 ? -7.582 5.734 8.299 1.00 97.88 95 TYR A N 1
ATOM 802 C CA . TYR A 1 95 ? -6.564 4.697 8.103 1.00 97.88 95 TYR A CA 1
ATOM 803 C C . TYR A 1 95 ? -5.259 5.049 8.808 1.00 97.88 95 TYR A C 1
ATOM 805 O O . TYR A 1 95 ? -4.581 4.154 9.312 1.00 97.88 95 TYR A O 1
ATOM 813 N N . LYS A 1 96 ? -4.911 6.337 8.879 1.00 98.25 96 LYS A N 1
ATOM 814 C CA . LYS A 1 96 ? -3.772 6.788 9.677 1.00 98.25 96 LYS A CA 1
ATOM 815 C C . LYS A 1 96 ? -3.971 6.468 11.160 1.00 98.25 96 LYS A C 1
ATOM 817 O O . LYS A 1 96 ? -3.109 5.833 11.758 1.00 98.25 96 LYS A O 1
ATOM 822 N N . ALA A 1 97 ? -5.114 6.852 11.724 1.00 98.19 97 ALA A N 1
ATOM 823 C CA . ALA A 1 97 ? -5.457 6.591 13.119 1.00 98.19 97 ALA A CA 1
ATOM 824 C C . ALA A 1 97 ? -5.505 5.082 13.412 1.00 98.19 97 ALA A C 1
ATOM 826 O O . ALA A 1 97 ? -4.968 4.619 14.417 1.00 98.19 97 ALA A O 1
ATOM 827 N N . LEU A 1 98 ? -6.057 4.291 12.486 1.00 97.62 98 LEU A N 1
ATOM 828 C CA . LEU A 1 98 ? -6.088 2.833 12.589 1.00 97.62 98 LEU A CA 1
ATOM 829 C C . LEU A 1 98 ? -4.680 2.218 12.577 1.00 97.62 98 LEU A C 1
ATOM 831 O O . LEU A 1 98 ? -4.418 1.287 13.336 1.00 97.62 98 LEU A O 1
ATOM 835 N N . PHE A 1 99 ? -3.772 2.731 11.742 1.00 98.00 99 PHE A N 1
ATOM 836 C CA . PHE A 1 99 ? -2.371 2.302 11.720 1.00 98.00 99 PHE A CA 1
ATOM 837 C C . PHE A 1 99 ? -1.632 2.659 13.017 1.00 98.00 99 PHE A C 1
ATOM 839 O O . PHE A 1 99 ? -0.842 1.860 13.516 1.00 98.00 99 PHE A O 1
ATOM 846 N N . GLU A 1 100 ? -1.898 3.845 13.567 1.00 97.69 100 GLU A N 1
ATOM 847 C CA . GLU A 1 100 ? -1.303 4.337 14.816 1.00 97.69 100 GLU A CA 1
ATOM 848 C C . GLU A 1 100 ? -1.892 3.659 16.068 1.00 97.69 100 GLU A C 1
ATOM 850 O O . GLU A 1 100 ? -1.331 3.790 17.155 1.00 97.69 100 GLU A O 1
ATOM 855 N N . GLY A 1 101 ? -2.970 2.884 15.913 1.00 96.75 101 GLY A N 1
ATOM 856 C CA . GLY A 1 101 ? -3.611 2.146 16.999 1.00 96.75 101 GLY A CA 1
ATOM 857 C C . GLY A 1 101 ? -4.546 2.998 17.856 1.00 96.75 101 GLY A C 1
ATOM 858 O O . GLY A 1 101 ? -4.763 2.661 19.017 1.00 96.75 101 GLY A O 1
ATOM 859 N N . ASP A 1 102 ? -5.093 4.083 17.302 1.00 98.00 102 ASP A N 1
ATOM 860 C CA . ASP A 1 102 ? -6.093 4.909 17.977 1.00 98.00 102 ASP A CA 1
ATOM 861 C C . ASP A 1 102 ? -7.312 4.070 18.391 1.00 98.00 102 ASP A C 1
ATOM 863 O O . ASP A 1 102 ? -7.885 3.325 17.589 1.00 98.00 102 ASP A O 1
ATOM 867 N N . GLU A 1 103 ? -7.714 4.191 19.656 1.00 96.00 103 GLU A N 1
ATOM 868 C CA . GLU A 1 103 ? -8.757 3.348 20.243 1.00 96.00 103 GLU A CA 1
ATOM 869 C C . GLU A 1 103 ? -10.106 3.510 19.530 1.00 96.00 103 GLU A C 1
ATOM 871 O O . GLU A 1 103 ? -10.805 2.519 19.304 1.00 96.00 103 GLU A O 1
ATOM 876 N N . PHE A 1 104 ? -10.461 4.729 19.109 1.00 94.62 104 PHE A N 1
ATOM 877 C CA . PHE A 1 104 ? -11.711 4.972 18.391 1.00 94.62 104 PHE A CA 1
ATOM 878 C C . PHE A 1 104 ? -11.665 4.370 16.992 1.00 94.62 104 PHE A C 1
ATOM 880 O O . PHE A 1 104 ? -12.614 3.694 16.589 1.00 94.62 104 PHE A O 1
ATOM 887 N N . ALA A 1 105 ? -10.564 4.559 16.263 1.00 96.12 105 ALA A N 1
ATOM 888 C CA . ALA A 1 105 ? -10.394 3.968 14.938 1.00 96.12 105 ALA A CA 1
ATOM 889 C C . ALA A 1 105 ? -10.455 2.431 14.989 1.00 96.12 105 ALA A C 1
ATOM 891 O O . ALA A 1 105 ? -11.115 1.808 14.155 1.00 96.12 105 ALA A O 1
ATOM 892 N N . VAL A 1 106 ? -9.833 1.819 16.004 1.00 95.06 106 VAL A N 1
ATOM 893 C CA . VAL A 1 106 ? -9.875 0.367 16.229 1.00 95.06 106 VAL A CA 1
ATOM 894 C C . VAL A 1 106 ? -11.297 -0.117 16.519 1.00 95.06 106 VAL A C 1
ATOM 896 O O . VAL A 1 106 ? -11.718 -1.123 15.945 1.00 95.06 106 VAL A O 1
ATOM 899 N N . VAL A 1 107 ? -12.056 0.583 17.368 1.00 94.62 107 VAL A N 1
ATOM 900 C CA . VAL A 1 107 ? -13.456 0.229 17.668 1.00 94.62 107 VAL A CA 1
ATOM 901 C C . VAL A 1 107 ? -14.343 0.367 16.428 1.00 94.62 107 VAL A C 1
ATOM 903 O O . VAL A 1 107 ? -15.148 -0.521 16.150 1.00 94.62 107 VAL A O 1
ATOM 906 N N . ILE A 1 108 ? -14.180 1.434 15.641 1.00 91.94 108 ILE A N 1
ATOM 907 C CA . ILE A 1 108 ? -14.920 1.622 14.383 1.00 91.94 108 ILE A CA 1
ATOM 908 C C . ILE A 1 108 ? -14.630 0.471 13.414 1.00 91.94 108 ILE A C 1
ATOM 910 O O . ILE A 1 108 ? -15.566 -0.120 12.875 1.00 91.94 108 ILE A O 1
ATOM 914 N N . ASP A 1 109 ? -13.357 0.112 13.224 1.00 92.75 109 ASP A N 1
ATOM 915 C CA . ASP A 1 109 ? -12.966 -1.009 12.364 1.00 92.75 109 ASP A CA 1
ATOM 916 C C . ASP A 1 109 ? -13.592 -2.332 12.830 1.00 92.75 109 ASP A C 1
ATOM 918 O O . ASP A 1 109 ? -14.095 -3.110 12.017 1.00 92.75 109 ASP A O 1
ATOM 922 N N . GLN A 1 110 ? -13.628 -2.575 14.142 1.00 90.25 110 GLN A N 1
ATOM 923 C CA . GLN A 1 110 ? -14.300 -3.745 14.701 1.00 90.25 110 GLN A CA 1
ATOM 924 C C . GLN A 1 110 ? -15.795 -3.744 14.380 1.00 90.25 110 GLN A C 1
ATOM 926 O O . GLN A 1 110 ? -16.293 -4.762 13.918 1.00 90.25 110 GLN A O 1
ATOM 931 N N . ILE A 1 111 ? -16.502 -2.624 14.566 1.00 88.38 111 ILE A N 1
ATOM 932 C CA . ILE A 1 111 ? -17.947 -2.517 14.295 1.00 88.38 111 ILE A CA 1
ATOM 933 C C . ILE A 1 111 ? -18.254 -2.746 12.811 1.00 88.38 111 ILE A C 1
ATOM 935 O O . ILE A 1 111 ? -19.170 -3.498 12.477 1.00 88.38 111 ILE A O 1
ATOM 939 N N . VAL A 1 112 ? -17.482 -2.125 11.914 1.00 84.50 112 VAL A N 1
ATOM 940 C CA . VAL A 1 112 ? -17.662 -2.277 10.462 1.00 84.50 112 VAL A CA 1
ATOM 941 C C . VAL A 1 112 ? -17.475 -3.736 10.041 1.00 84.50 112 VAL A C 1
ATOM 943 O O . VAL A 1 112 ? -18.265 -4.254 9.252 1.00 84.50 112 VAL A O 1
ATOM 946 N N . ASN A 1 113 ? -16.482 -4.424 10.610 1.00 79.25 113 ASN A N 1
ATOM 947 C CA . ASN A 1 113 ? -16.209 -5.829 10.303 1.00 79.25 113 ASN A CA 1
ATOM 948 C C . ASN A 1 113 ? -17.092 -6.822 11.095 1.00 79.25 113 ASN A C 1
ATOM 950 O O . ASN A 1 113 ? -17.227 -7.975 10.682 1.00 79.25 113 ASN A O 1
ATOM 954 N N . TYR A 1 114 ? -17.726 -6.402 12.197 1.00 68.62 114 TYR A N 1
ATOM 955 C CA . TYR A 1 114 ? -18.581 -7.241 13.052 1.00 68.62 114 TYR A CA 1
ATOM 956 C C . TYR A 1 114 ? -19.803 -7.785 12.298 1.00 68.62 114 TYR A C 1
ATOM 958 O O . TYR A 1 114 ? -20.152 -8.958 12.424 1.00 68.62 114 TYR A O 1
ATOM 966 N N . ASN A 1 115 ? -20.405 -6.963 11.433 1.00 52.91 115 ASN A N 1
ATOM 967 C CA . ASN A 1 115 ? -21.613 -7.319 10.678 1.00 52.91 115 ASN A CA 1
ATOM 968 C C . ASN A 1 115 ? -21.388 -8.338 9.546 1.00 52.91 115 ASN A C 1
ATOM 970 O O . ASN A 1 115 ? -22.350 -8.776 8.920 1.00 52.91 115 ASN A O 1
ATOM 974 N N . ILE A 1 116 ? -20.142 -8.731 9.273 1.00 54.44 116 ILE A N 1
ATOM 975 C CA . ILE A 1 116 ? -19.826 -9.736 8.248 1.00 54.44 116 ILE A CA 1
ATOM 976 C C . ILE A 1 116 ? -19.788 -11.149 8.860 1.00 54.44 116 ILE A C 1
ATOM 978 O O . ILE A 1 116 ? -20.055 -12.125 8.167 1.00 54.44 116 ILE A O 1
ATOM 982 N N . GLN A 1 117 ? -19.545 -11.287 10.170 1.00 48.94 117 GLN A N 1
ATOM 983 C CA . GLN A 1 117 ? -19.450 -12.599 10.831 1.00 48.94 117 GLN A CA 1
ATOM 984 C C . GLN A 1 117 ? -20.800 -13.165 11.301 1.00 48.94 117 GLN A C 1
ATOM 986 O O . GLN A 1 117 ? -20.924 -14.370 11.507 1.00 48.94 117 GLN A O 1
ATOM 991 N N . THR A 1 118 ? -21.836 -12.336 11.435 1.00 45.09 118 THR A N 1
ATOM 992 C CA . THR A 1 118 ? -23.162 -12.761 11.921 1.00 45.09 118 THR A CA 1
ATOM 993 C C . THR A 1 118 ? -24.060 -13.395 10.854 1.00 45.09 118 THR A C 1
ATOM 995 O O . THR A 1 118 ? -25.151 -13.848 11.181 1.00 45.09 118 THR A O 1
ATOM 998 N N . THR A 1 119 ? -23.611 -13.504 9.597 1.00 46.81 119 THR A N 1
ATOM 999 C CA . THR A 1 119 ? -24.361 -14.179 8.513 1.00 46.81 119 THR A CA 1
ATOM 1000 C C . THR A 1 119 ? -23.914 -15.623 8.246 1.00 46.81 119 THR A C 1
ATOM 1002 O O . THR A 1 119 ? -24.425 -16.263 7.334 1.00 46.81 119 THR A O 1
ATOM 1005 N N . GLY A 1 120 ? -23.003 -16.167 9.060 1.00 48.09 120 GLY A N 1
ATOM 1006 C CA . GLY A 1 120 ? -22.506 -17.544 8.945 1.00 48.09 120 GLY A CA 1
ATOM 1007 C C . GLY A 1 120 ? -23.187 -18.582 9.844 1.00 48.09 120 GLY A C 1
ATOM 1008 O O . GLY A 1 120 ? -22.643 -19.668 9.981 1.00 48.09 120 GLY A O 1
ATOM 1009 N N . ASN A 1 121 ? -24.319 -18.264 10.481 1.00 39.62 121 ASN A N 1
ATOM 1010 C CA . ASN A 1 121 ? -25.088 -19.206 11.304 1.00 39.62 121 ASN A CA 1
ATOM 1011 C C . ASN A 1 121 ? -26.598 -18.948 11.157 1.00 39.62 121 ASN A C 1
ATOM 1013 O O . ASN A 1 121 ? -27.212 -18.389 12.063 1.00 39.62 121 ASN A O 1
ATOM 1017 N N . LEU A 1 122 ? -27.179 -19.351 10.025 1.00 37.94 122 LEU A N 1
ATOM 1018 C CA . LEU A 1 122 ? -28.602 -19.684 9.881 1.00 37.94 122 LEU A CA 1
ATOM 1019 C C . LEU A 1 122 ? -28.744 -20.843 8.892 1.00 37.94 122 LEU A C 1
ATOM 1021 O O . LEU A 1 122 ? -28.177 -20.728 7.783 1.00 37.94 122 LEU A O 1
#